Protein AF-A0AAX6I9B6-F1 (afdb_monomer_lite)

Secondary structure (DSSP, 8-state):
-----S-SS-TTTS---HHHHHHHHHHTS-TT----HHHHHHHHHHHHHHHHHHHHHHHHHHHHHHTT---GGGS---

pLDDT: mean 74.75, std 18.66, range [41.31, 96.12]

Radius of gyration: 20.92 Å; chains: 1; bounding box: 47×20×63 Å

Organism: Iris pallida (NCBI:txid29817)

InterPro domains:
  IPR003958 Transcription factor CBF/NF-Y/archaeal histone domain [PF00808] (15-67)
  IPR009072 Histone-fold [G3DSA:1.10.20.10] (6-73)
  IPR009072 Histone-fold [SSF47113] (12-70)
  IPR044255 Protein Dr1 homolog [PTHR47173] (1-76)

Sequence (78 aa):
MEPMDIVGKSKEDVSLPKATMCKIIKEMLPPDVRVARDTQDLLVECCVEFINLISSESNEVCSREERGQLPPSTSLRL

Structure (mmCIF, N/CA/C/O backbone):
data_AF-A0AAX6I9B6-F1
#
_entry.id   AF-A0AAX6I9B6-F1
#
loop_
_atom_site.group_PDB
_atom_site.id
_atom_site.type_symbol
_atom_site.label_atom_id
_atom_site.label_alt_id
_atom_site.label_comp_id
_atom_site.label_asym_id
_atom_site.label_entity_id
_atom_site.label_seq_id
_atom_site.pdbx_PDB_ins_code
_atom_site.Cartn_x
_atom_site.Cartn_y
_atom_site.Cartn_z
_atom_site.occupancy
_atom_site.B_iso_or_equiv
_atom_site.auth_seq_id
_atom_site.auth_comp_id
_atom_site.auth_asym_id
_atom_site.auth_atom_id
_atom_site.pdbx_PDB_model_num
ATOM 1 N N . MET A 1 1 ? -25.345 -1.437 10.383 1.00 44.66 1 MET A N 1
ATOM 2 C CA . MET A 1 1 ? -23.964 -1.133 10.801 1.00 44.66 1 MET A CA 1
ATOM 3 C C . MET A 1 1 ? -23.424 -0.295 9.666 1.00 44.66 1 MET A C 1
ATOM 5 O O . MET A 1 1 ? -23.088 -0.860 8.636 1.00 44.66 1 MET A O 1
ATOM 9 N N . GLU A 1 2 ? -23.546 1.026 9.769 1.00 41.31 2 GLU A N 1
ATOM 10 C C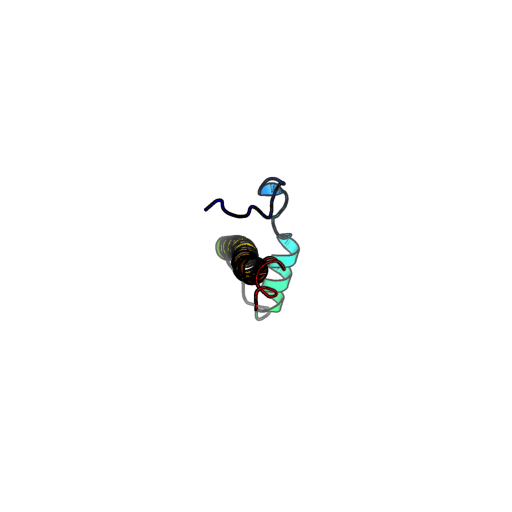A . GLU A 1 2 ? -23.063 1.916 8.710 1.00 41.31 2 GLU A CA 1
ATOM 11 C C . GLU A 1 2 ? -21.529 1.850 8.729 1.00 41.31 2 GLU A C 1
ATOM 13 O O . GLU A 1 2 ? -20.954 1.969 9.818 1.00 41.31 2 GLU A O 1
ATOM 18 N N . PRO A 1 3 ? -20.858 1.593 7.594 1.00 46.66 3 PRO A N 1
ATOM 19 C CA . PRO A 1 3 ? -19.409 1.688 7.538 1.00 46.66 3 PRO A CA 1
ATOM 20 C C . PRO A 1 3 ? -19.021 3.116 7.922 1.00 46.66 3 PRO A C 1
ATOM 22 O O . PRO A 1 3 ? -19.594 4.085 7.430 1.00 46.66 3 PRO A O 1
ATOM 25 N N . MET A 1 4 ? -18.088 3.250 8.860 1.00 51.31 4 MET A N 1
ATOM 26 C CA . MET A 1 4 ? -17.547 4.551 9.224 1.00 51.31 4 MET A CA 1
ATOM 27 C C . MET A 1 4 ? -16.684 5.025 8.052 1.00 51.31 4 MET A C 1
ATOM 29 O O . MET A 1 4 ? -15.508 4.683 7.950 1.00 51.31 4 MET A O 1
ATOM 33 N N . ASP A 1 5 ? -17.284 5.775 7.129 1.00 49.94 5 ASP A N 1
ATOM 34 C CA . ASP A 1 5 ? -16.548 6.505 6.110 1.00 49.94 5 ASP A CA 1
ATOM 35 C C . ASP A 1 5 ? -15.661 7.529 6.827 1.00 49.94 5 ASP A C 1
ATOM 37 O O . ASP A 1 5 ? -16.091 8.627 7.179 1.00 49.94 5 ASP A O 1
ATOM 41 N N . ILE A 1 6 ? -14.375 7.219 6.989 1.00 53.31 6 ILE A N 1
ATOM 42 C CA . ILE A 1 6 ? -13.345 8.231 7.300 1.00 53.31 6 ILE A CA 1
ATOM 43 C C . ILE A 1 6 ? -13.251 9.300 6.200 1.00 53.31 6 ILE A C 1
ATOM 45 O O . ILE A 1 6 ? -12.575 10.320 6.327 1.00 53.31 6 ILE A O 1
ATOM 49 N N . VAL A 1 7 ? -14.001 9.112 5.123 1.00 47.91 7 VAL A N 1
ATOM 50 C CA . VAL A 1 7 ? -13.945 9.886 3.909 1.00 47.91 7 VAL A CA 1
ATOM 51 C C . VAL A 1 7 ? -15.319 10.473 3.602 1.00 47.91 7 VAL A C 1
ATOM 53 O O . VAL A 1 7 ? -16.035 10.098 2.685 1.00 47.91 7 VAL A O 1
ATOM 56 N N . GLY A 1 8 ? -15.635 11.554 4.313 1.00 44.66 8 GLY A N 1
ATOM 57 C CA . GLY A 1 8 ? -16.539 12.598 3.814 1.00 44.66 8 GLY A CA 1
ATOM 58 C C . GLY A 1 8 ? -15.947 13.383 2.631 1.00 44.66 8 GLY A C 1
ATOM 59 O O . GLY A 1 8 ? -16.207 14.575 2.482 1.00 44.66 8 GLY A O 1
ATOM 60 N N . LYS A 1 9 ? -15.088 12.760 1.820 1.00 43.31 9 LYS A N 1
ATOM 61 C CA . LYS A 1 9 ? -14.396 13.390 0.703 1.00 43.31 9 LYS A CA 1
ATOM 62 C C . LYS A 1 9 ? -14.046 12.300 -0.295 1.00 43.31 9 LYS A C 1
ATOM 64 O O . LYS A 1 9 ? -13.121 11.549 -0.032 1.00 43.31 9 LYS A O 1
ATOM 69 N N . SER A 1 10 ? -14.892 12.165 -1.319 1.00 46.62 10 SER A N 1
ATOM 70 C CA . SER A 1 10 ? -14.713 11.435 -2.586 1.00 46.62 10 SER A CA 1
ATOM 71 C C . SER A 1 10 ? -13.498 10.499 -2.625 1.00 46.62 10 SER A C 1
ATOM 73 O O . SER A 1 10 ? -12.382 10.958 -2.459 1.00 46.62 10 SER A O 1
ATOM 75 N N . LYS A 1 11 ? -13.667 9.208 -2.947 1.00 52.22 11 LYS A N 1
ATOM 76 C CA . LYS A 1 11 ? -12.570 8.213 -3.102 1.00 52.22 11 LYS A CA 1
ATOM 77 C C . LYS A 1 11 ? -11.345 8.701 -3.913 1.00 52.22 11 LYS A C 1
ATOM 79 O O . LYS A 1 11 ? -10.261 8.143 -3.800 1.00 52.22 11 LYS A O 1
ATOM 84 N N . GLU A 1 12 ? -11.526 9.744 -4.712 1.00 51.44 12 GLU A N 1
ATOM 85 C CA . GLU A 1 12 ? -10.520 10.467 -5.490 1.00 51.44 12 GLU A CA 1
ATOM 86 C C . GLU A 1 12 ? -9.559 11.326 -4.627 1.00 51.44 12 GLU A C 1
ATOM 88 O O . GLU A 1 12 ? -8.391 11.476 -4.979 1.00 51.44 12 GLU A O 1
ATOM 93 N N . ASP A 1 13 ? -10.003 11.827 -3.470 1.00 53.84 13 ASP A N 1
ATOM 94 C CA . ASP A 1 13 ? -9.253 12.693 -2.548 1.00 53.84 13 ASP A CA 1
ATOM 95 C C . ASP A 1 13 ? -8.382 11.928 -1.533 1.00 53.84 13 ASP A C 1
ATOM 97 O O . ASP A 1 13 ? -7.457 12.507 -0.963 1.00 53.84 13 ASP A O 1
ATOM 101 N N . VAL A 1 14 ? -8.643 10.634 -1.302 1.00 58.78 14 VAL A N 1
ATOM 102 C CA . VAL A 1 14 ? -7.913 9.795 -0.322 1.00 58.78 14 VAL A CA 1
ATOM 103 C C . VAL A 1 14 ? -7.259 8.604 -1.012 1.00 58.78 14 VAL A C 1
ATOM 105 O O . VAL A 1 14 ? -7.299 7.464 -0.562 1.00 58.78 14 VAL A O 1
ATOM 108 N N . SER A 1 15 ? -6.622 8.873 -2.149 1.00 64.69 15 SER A N 1
ATOM 109 C CA . SER A 1 15 ? -5.639 7.947 -2.701 1.00 64.69 15 SER A CA 1
ATOM 110 C C . SER A 1 15 ? -4.251 8.336 -2.199 1.00 64.69 15 SER A C 1
ATOM 112 O O . SER A 1 15 ? -3.858 9.505 -2.222 1.00 64.69 15 SER A O 1
ATOM 114 N N . LEU A 1 16 ? -3.491 7.353 -1.711 1.00 78.31 16 LEU A N 1
ATOM 115 C CA . LEU A 1 16 ? -2.093 7.580 -1.360 1.00 78.31 16 LEU A CA 1
ATOM 116 C C . LEU A 1 16 ? -1.330 8.047 -2.612 1.00 78.31 16 LEU A C 1
ATOM 118 O O . LEU A 1 16 ? -1.553 7.501 -3.698 1.00 78.31 16 LEU A O 1
ATOM 122 N N . PRO A 1 17 ? -0.403 9.019 -2.503 1.00 85.06 17 PRO A N 1
ATOM 123 C CA . PRO A 1 17 ? 0.340 9.494 -3.662 1.00 85.06 17 PRO A CA 1
ATOM 124 C C . PRO A 1 17 ? 1.097 8.343 -4.342 1.00 85.06 17 PRO A C 1
ATOM 126 O O . PRO A 1 17 ? 2.059 7.807 -3.783 1.00 85.06 17 PRO A O 1
ATOM 129 N N . LYS A 1 18 ? 0.693 7.981 -5.571 1.00 83.00 18 LYS A N 1
ATOM 130 C CA . LYS A 1 18 ? 1.261 6.833 -6.307 1.00 83.00 18 LYS A CA 1
ATOM 131 C C . LYS A 1 18 ? 2.787 6.883 -6.389 1.00 83.00 18 LYS A C 1
ATOM 133 O O . LYS A 1 18 ? 3.444 5.873 -6.176 1.00 83.00 18 LYS A O 1
ATOM 138 N N . ALA A 1 19 ? 3.363 8.062 -6.628 1.00 88.62 19 ALA A N 1
ATOM 139 C CA . ALA A 1 19 ? 4.813 8.239 -6.709 1.00 88.62 19 ALA A CA 1
ATOM 140 C C . ALA A 1 19 ? 5.539 7.867 -5.403 1.00 88.62 19 ALA A C 1
ATOM 142 O O . ALA A 1 19 ? 6.575 7.200 -5.442 1.00 88.62 19 ALA A O 1
ATOM 143 N N . THR A 1 20 ? 4.980 8.256 -4.254 1.00 90.62 20 THR A N 1
ATOM 144 C CA . THR A 1 20 ? 5.521 7.902 -2.936 1.00 90.62 20 THR A CA 1
ATOM 145 C C . THR A 1 20 ? 5.451 6.396 -2.724 1.00 90.62 20 THR A C 1
ATOM 147 O O . THR A 1 20 ? 6.423 5.794 -2.273 1.00 90.62 20 THR A O 1
ATOM 150 N N . MET A 1 21 ? 4.347 5.768 -3.137 1.00 90.50 21 MET A N 1
ATOM 151 C CA . MET A 1 21 ? 4.188 4.322 -3.015 1.00 90.50 21 MET A CA 1
ATOM 152 C C . MET A 1 21 ? 5.152 3.550 -3.906 1.00 90.50 21 MET A C 1
ATOM 154 O O . MET A 1 21 ? 5.844 2.659 -3.423 1.00 90.50 21 MET A O 1
ATOM 158 N N . CYS A 1 22 ? 5.304 3.951 -5.169 1.00 89.88 22 CYS A N 1
ATOM 159 C CA . CYS A 1 22 ? 6.307 3.378 -6.063 1.00 89.88 22 CYS A CA 1
ATOM 160 C C . CYS A 1 22 ? 7.725 3.493 -5.489 1.00 89.88 22 CYS A C 1
ATOM 162 O O . CYS A 1 22 ? 8.527 2.576 -5.664 1.00 89.88 22 CYS A O 1
ATOM 164 N N . LYS A 1 23 ? 8.051 4.616 -4.834 1.00 92.31 23 LYS A N 1
ATOM 165 C CA . LYS A 1 23 ? 9.368 4.827 -4.227 1.00 92.31 23 LYS A CA 1
ATOM 166 C C . LYS A 1 23 ? 9.601 3.857 -3.069 1.00 92.31 23 LYS A C 1
ATOM 168 O O . LYS A 1 23 ? 10.594 3.141 -3.101 1.00 92.31 23 LYS A O 1
ATOM 173 N N . ILE A 1 24 ? 8.656 3.773 -2.132 1.00 93.69 24 ILE A N 1
ATOM 174 C CA . ILE A 1 24 ? 8.740 2.864 -0.980 1.00 93.69 24 ILE A CA 1
ATOM 175 C C . ILE A 1 24 ? 8.836 1.407 -1.448 1.00 93.69 24 ILE A C 1
ATOM 177 O O . ILE A 1 24 ? 9.708 0.675 -0.997 1.00 93.69 24 ILE A O 1
ATOM 181 N N . ILE A 1 25 ? 8.003 0.991 -2.410 1.00 93.12 25 ILE A N 1
ATOM 182 C CA . ILE A 1 25 ? 8.040 -0.373 -2.960 1.00 93.12 25 ILE A CA 1
ATOM 183 C C . ILE A 1 25 ? 9.426 -0.692 -3.537 1.00 93.12 25 ILE A C 1
ATOM 185 O O . ILE A 1 25 ? 9.951 -1.773 -3.296 1.00 93.12 25 ILE A O 1
ATOM 189 N N . LYS A 1 26 ? 10.040 0.239 -4.277 1.00 91.75 26 LYS A N 1
ATOM 190 C CA . LYS A 1 26 ? 11.387 0.046 -4.838 1.00 91.75 26 LYS A CA 1
ATOM 191 C C . LYS A 1 26 ? 12.480 0.015 -3.775 1.00 91.75 26 LYS A C 1
ATOM 193 O O . LYS A 1 26 ? 13.422 -0.746 -3.931 1.00 91.75 26 LYS A O 1
ATOM 198 N N . GLU A 1 27 ? 12.365 0.818 -2.719 1.00 95.31 27 GLU A N 1
ATOM 199 C CA . GLU A 1 27 ? 13.316 0.811 -1.597 1.00 95.31 27 GLU A CA 1
ATOM 200 C C . GLU A 1 27 ? 13.291 -0.517 -0.825 1.00 95.31 27 GLU A C 1
ATOM 202 O O . GLU A 1 27 ? 14.305 -0.918 -0.262 1.00 95.31 27 GLU A O 1
ATOM 207 N N . MET A 1 28 ? 12.163 -1.234 -0.852 1.00 94.62 28 MET A N 1
ATOM 208 C CA . MET A 1 28 ? 12.009 -2.556 -0.235 1.00 94.62 28 MET A CA 1
ATOM 209 C C . MET A 1 28 ? 12.505 -3.713 -1.117 1.00 94.62 28 MET A C 1
ATOM 211 O O . MET A 1 28 ? 12.438 -4.871 -0.702 1.00 94.62 28 MET A O 1
ATOM 215 N N . LEU A 1 29 ? 12.979 -3.432 -2.334 1.00 93.81 29 LEU A N 1
ATOM 216 C CA . LEU A 1 29 ? 13.376 -4.439 -3.314 1.00 93.81 29 LEU A CA 1
ATOM 217 C C . LEU A 1 29 ? 14.842 -4.273 -3.739 1.00 93.81 29 LEU A C 1
ATOM 219 O O . LEU A 1 29 ? 15.389 -3.172 -3.698 1.00 93.81 29 LEU A O 1
ATOM 223 N N . PRO A 1 30 ? 15.496 -5.355 -4.199 1.00 96.12 30 PRO A N 1
ATOM 224 C CA . PRO A 1 30 ? 16.805 -5.253 -4.832 1.00 96.12 30 PRO A CA 1
ATOM 225 C C . PRO A 1 30 ? 16.770 -4.348 -6.083 1.00 96.12 30 PRO A C 1
ATOM 227 O O . PRO A 1 30 ? 15.745 -4.292 -6.767 1.00 96.12 30 PRO A O 1
ATOM 230 N N . PRO A 1 31 ? 17.892 -3.693 -6.442 1.00 91.06 31 PRO A N 1
ATOM 231 C CA . PRO A 1 31 ? 17.942 -2.661 -7.487 1.00 91.06 31 PRO A CA 1
ATOM 232 C C . PRO A 1 31 ? 17.506 -3.134 -8.884 1.00 91.06 31 PRO A C 1
ATOM 234 O O . PRO A 1 31 ? 17.000 -2.333 -9.670 1.00 91.06 31 PRO A O 1
ATOM 237 N N . ASP A 1 32 ? 17.654 -4.425 -9.185 1.00 92.81 32 ASP A N 1
ATOM 238 C CA . ASP A 1 32 ? 17.333 -5.003 -10.496 1.00 92.81 32 ASP A CA 1
ATOM 239 C C . ASP A 1 32 ? 15.923 -5.610 -10.578 1.00 92.81 32 ASP A C 1
ATOM 241 O O . ASP A 1 32 ? 15.517 -6.134 -11.619 1.00 92.81 32 ASP A O 1
ATOM 245 N N . VAL A 1 33 ? 15.147 -5.541 -9.493 1.00 95.56 33 VAL A N 1
ATOM 246 C CA . VAL A 1 33 ? 13.799 -6.111 -9.441 1.00 95.56 33 VAL A CA 1
ATOM 247 C C . VAL A 1 33 ? 12.772 -5.091 -9.918 1.00 95.56 33 VAL A C 1
ATOM 249 O O . VAL A 1 33 ? 12.723 -3.941 -9.481 1.00 95.56 33 VAL A O 1
ATOM 252 N N . ARG A 1 34 ? 11.902 -5.535 -10.827 1.00 92.94 34 ARG A N 1
ATOM 253 C CA . ARG A 1 34 ? 10.765 -4.754 -11.318 1.00 92.94 34 ARG A CA 1
ATOM 254 C C . ARG A 1 34 ? 9.467 -5.323 -10.769 1.00 92.94 34 ARG A C 1
ATOM 256 O O . ARG A 1 34 ? 9.304 -6.534 -10.682 1.00 92.94 34 ARG A O 1
ATOM 263 N N . VAL A 1 35 ? 8.530 -4.432 -10.466 1.00 93.25 35 VAL A N 1
ATOM 264 C CA . VAL A 1 35 ? 7.181 -4.782 -10.013 1.00 93.25 35 VAL A CA 1
ATOM 265 C C . VAL A 1 35 ? 6.194 -4.434 -11.115 1.00 93.25 35 VAL A C 1
ATOM 267 O O . VAL A 1 35 ? 6.259 -3.336 -11.678 1.00 93.25 35 VAL A O 1
ATOM 270 N N . ALA A 1 36 ? 5.281 -5.354 -11.424 1.00 95.31 36 ALA A N 1
ATOM 271 C CA . ALA A 1 36 ? 4.208 -5.104 -12.379 1.00 95.31 36 ALA A CA 1
ATOM 272 C C . ALA A 1 36 ? 3.341 -3.917 -11.928 1.00 95.31 36 ALA A C 1
ATOM 274 O O . ALA A 1 36 ? 3.190 -3.663 -10.732 1.00 95.31 36 ALA A O 1
ATOM 275 N N . ARG A 1 37 ? 2.779 -3.174 -12.887 1.00 91.31 37 ARG A N 1
ATOM 276 C CA . ARG A 1 37 ? 1.918 -2.023 -12.580 1.00 91.31 37 ARG A CA 1
ATOM 277 C C . ARG A 1 37 ? 0.696 -2.457 -11.771 1.00 91.31 37 ARG A C 1
ATOM 279 O O . ARG A 1 37 ? 0.441 -1.867 -10.732 1.00 91.31 37 ARG A O 1
ATOM 286 N N . ASP A 1 38 ? 0.056 -3.544 -12.183 1.00 94.31 38 ASP A N 1
ATOM 287 C CA . ASP A 1 38 ? -1.141 -4.080 -11.530 1.00 94.31 38 ASP A CA 1
ATOM 288 C C . ASP A 1 38 ? -0.878 -4.447 -10.063 1.00 94.31 38 ASP A C 1
ATOM 290 O O . ASP A 1 38 ? -1.714 -4.213 -9.200 1.00 94.31 38 ASP A O 1
ATOM 294 N N . THR A 1 39 ? 0.322 -4.943 -9.744 1.00 93.50 39 THR A N 1
ATOM 295 C CA . THR A 1 39 ? 0.725 -5.198 -8.355 1.00 93.50 39 THR A CA 1
ATOM 296 C C . THR A 1 39 ? 0.885 -3.903 -7.562 1.00 93.50 39 THR A C 1
ATOM 298 O O . THR A 1 39 ? 0.514 -3.855 -6.396 1.00 93.50 39 THR A O 1
ATOM 301 N N . GLN A 1 40 ? 1.434 -2.847 -8.168 1.00 92.00 40 GLN A N 1
ATOM 302 C CA . GLN A 1 40 ? 1.557 -1.547 -7.501 1.00 92.00 40 GLN A CA 1
ATOM 303 C C . GLN A 1 40 ? 0.183 -0.924 -7.244 1.00 92.00 40 GLN A C 1
ATOM 305 O O . GLN A 1 40 ? -0.031 -0.385 -6.163 1.00 92.00 40 GLN A O 1
ATOM 310 N N . ASP A 1 41 ? -0.741 -1.025 -8.202 1.00 90.75 41 ASP A N 1
ATOM 311 C CA . ASP A 1 41 ? -2.111 -0.537 -8.036 1.00 90.75 41 ASP A CA 1
ATOM 312 C C . ASP A 1 41 ? -2.855 -1.341 -6.952 1.00 90.75 41 ASP A C 1
ATOM 314 O O . ASP A 1 41 ? -3.436 -0.735 -6.053 1.00 90.75 41 ASP A O 1
ATOM 318 N N . LEU A 1 42 ? -2.718 -2.674 -6.936 1.00 92.44 42 LEU A N 1
ATOM 319 C CA . LEU A 1 42 ? -3.283 -3.526 -5.881 1.00 92.44 42 LEU A CA 1
ATOM 320 C C . LEU A 1 42 ? -2.743 -3.162 -4.491 1.00 92.44 42 LEU A C 1
ATOM 322 O O . LEU A 1 42 ? -3.499 -3.102 -3.528 1.00 92.44 42 LEU A O 1
ATOM 326 N N . LEU A 1 43 ? -1.441 -2.885 -4.368 1.00 91.88 43 LEU A N 1
ATOM 327 C CA . LEU A 1 43 ? -0.849 -2.474 -3.092 1.00 91.88 43 LEU A CA 1
ATOM 328 C C . LEU A 1 43 ? -1.430 -1.148 -2.588 1.00 91.88 43 LEU A C 1
ATOM 330 O O . LEU A 1 43 ? -1.639 -1.001 -1.386 1.00 91.88 43 LEU A O 1
ATOM 334 N N . VAL A 1 44 ? -1.723 -0.201 -3.485 1.00 88.25 44 VAL A N 1
ATOM 335 C CA . VAL A 1 44 ? -2.376 1.063 -3.112 1.00 88.25 44 VAL A CA 1
ATOM 336 C C . VAL A 1 44 ? -3.787 0.805 -2.583 1.00 88.25 44 VAL A C 1
ATOM 338 O O . VAL A 1 44 ? -4.138 1.341 -1.533 1.00 88.25 44 VAL A O 1
ATOM 341 N N . GLU A 1 45 ? -4.570 -0.041 -3.256 1.00 88.94 45 GLU A N 1
ATOM 342 C CA . GLU A 1 45 ? -5.908 -0.437 -2.791 1.00 88.94 45 GLU A CA 1
ATOM 343 C C . GLU A 1 45 ? -5.845 -1.141 -1.429 1.00 88.94 45 GLU A C 1
ATOM 345 O O . GLU A 1 45 ? -6.598 -0.798 -0.517 1.00 88.94 45 GLU A O 1
ATOM 350 N N . CYS A 1 46 ? -4.887 -2.054 -1.240 1.00 91.00 46 CYS A N 1
ATOM 351 C CA . CYS A 1 46 ? -4.668 -2.725 0.039 1.00 91.00 46 CYS A CA 1
ATOM 352 C C . CYS A 1 46 ? -4.306 -1.749 1.163 1.00 91.00 46 CYS A C 1
ATOM 354 O O . CYS A 1 46 ? -4.765 -1.929 2.286 1.00 91.00 46 CYS A O 1
ATOM 356 N N . CYS A 1 47 ? -3.492 -0.723 0.901 1.00 90.19 47 CYS A N 1
ATOM 357 C CA . CYS A 1 47 ? -3.142 0.266 1.919 1.00 90.19 47 CYS A CA 1
ATOM 358 C C . CYS A 1 47 ? -4.345 1.116 2.346 1.00 90.19 47 CYS A C 1
ATOM 360 O O . CYS A 1 47 ? -4.465 1.438 3.527 1.00 90.19 47 CYS A O 1
ATOM 362 N N . VAL A 1 48 ? -5.236 1.462 1.414 1.00 85.88 48 VAL A N 1
ATOM 363 C CA . VAL A 1 48 ? -6.486 2.168 1.738 1.00 85.88 48 VAL A CA 1
ATOM 364 C C . VAL A 1 48 ? -7.373 1.287 2.613 1.00 85.88 48 VAL A C 1
ATOM 366 O O . VAL A 1 48 ? -7.826 1.726 3.669 1.00 85.88 48 VAL A O 1
ATOM 369 N N . GLU A 1 49 ? -7.553 0.025 2.228 1.00 87.56 49 GLU A N 1
ATOM 370 C CA . GLU A 1 49 ? -8.361 -0.916 3.005 1.00 87.56 49 GLU A CA 1
ATOM 371 C C . GLU A 1 49 ? -7.753 -1.198 4.383 1.00 87.56 49 GLU A C 1
ATOM 373 O O . GLU A 1 49 ? -8.467 -1.284 5.376 1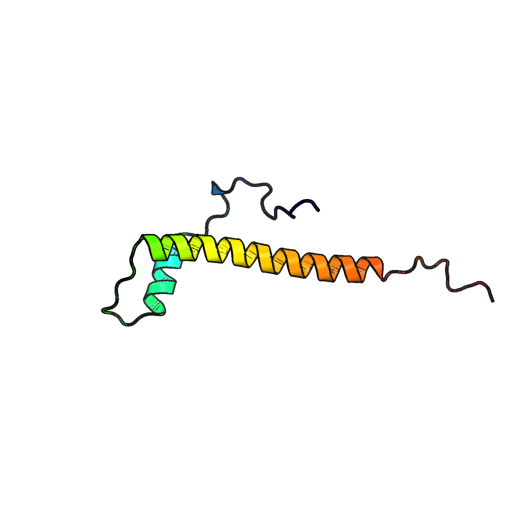.00 87.56 49 GLU A O 1
ATOM 378 N N . PHE A 1 50 ? -6.424 -1.265 4.477 1.00 89.81 50 PHE A N 1
ATOM 379 C CA . PHE A 1 50 ? -5.722 -1.418 5.746 1.00 89.81 50 PHE A CA 1
ATOM 380 C C . PHE A 1 50 ? -6.000 -0.251 6.699 1.00 89.81 50 PHE A C 1
ATOM 382 O O . PHE A 1 50 ? -6.273 -0.478 7.876 1.00 89.81 50 PHE A O 1
ATOM 389 N N . ILE A 1 51 ? -5.976 0.991 6.204 1.00 87.88 51 ILE A N 1
ATOM 390 C CA . ILE A 1 51 ? -6.319 2.171 7.012 1.00 87.88 51 ILE A CA 1
ATOM 391 C C . ILE A 1 51 ? -7.766 2.061 7.505 1.00 87.88 51 ILE A C 1
ATOM 393 O O . ILE A 1 51 ? -8.012 2.224 8.699 1.00 87.88 51 ILE A O 1
ATOM 397 N N . ASN A 1 52 ? -8.703 1.718 6.615 1.00 85.88 52 ASN A N 1
ATOM 398 C CA . ASN A 1 52 ? -10.114 1.553 6.970 1.00 85.88 52 ASN A CA 1
ATOM 399 C C . ASN A 1 52 ? -10.319 0.464 8.029 1.00 85.88 52 ASN A C 1
ATOM 401 O O . ASN A 1 52 ? -11.057 0.675 8.991 1.00 85.88 52 ASN A O 1
ATOM 405 N N . LEU A 1 53 ? -9.634 -0.672 7.889 1.00 87.38 53 LEU A N 1
ATOM 406 C CA . LEU A 1 53 ? -9.694 -1.775 8.842 1.00 87.38 53 LEU A CA 1
ATOM 407 C C . LEU A 1 53 ? -9.221 -1.332 10.230 1.00 87.38 53 LEU A C 1
ATOM 409 O O . LEU A 1 53 ? -9.957 -1.472 11.202 1.00 87.38 53 LEU A O 1
ATOM 413 N N . ILE A 1 54 ? -8.022 -0.747 10.325 1.00 88.88 54 ILE A N 1
ATOM 414 C CA . ILE A 1 54 ? -7.456 -0.288 11.604 1.00 88.88 54 ILE A CA 1
ATOM 415 C C . ILE A 1 54 ? -8.369 0.738 12.274 1.00 88.88 54 ILE A C 1
ATOM 417 O O . ILE A 1 54 ? -8.571 0.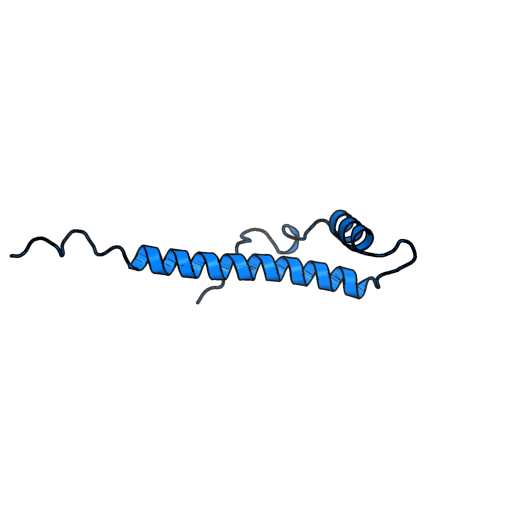707 13.491 1.00 88.88 54 ILE A O 1
ATOM 421 N N . SER A 1 55 ? -8.937 1.647 11.492 1.00 87.44 55 SER A N 1
ATOM 422 C CA . SER A 1 55 ? -9.872 2.633 12.006 1.00 87.44 55 SER A CA 1
ATOM 423 C C . SER A 1 55 ? -11.195 2.038 12.477 1.00 87.44 55 SER A C 1
ATOM 425 O O . SER A 1 55 ? -11.696 2.462 13.517 1.00 87.44 55 SER A O 1
ATOM 427 N N . SER A 1 56 ? -11.733 1.045 11.765 1.00 83.94 56 SER A N 1
ATOM 428 C CA . SER A 1 56 ? -12.931 0.315 12.189 1.00 83.94 56 SER A CA 1
ATOM 429 C C . SER A 1 56 ? -12.700 -0.377 13.532 1.00 83.94 56 SER A C 1
ATOM 431 O O . SER A 1 56 ? -13.463 -0.157 14.472 1.00 83.94 56 SER A O 1
ATOM 433 N N . GLU A 1 57 ? -11.599 -1.123 13.664 1.00 87.88 57 GLU A N 1
ATOM 434 C CA . GLU A 1 57 ? -11.227 -1.810 14.909 1.00 87.88 57 GLU A CA 1
ATOM 435 C C . GLU A 1 57 ? -11.036 -0.820 16.070 1.00 87.88 57 GLU A C 1
ATOM 437 O O . GLU A 1 57 ? -11.536 -1.029 17.176 1.00 87.88 57 GLU A O 1
ATOM 442 N N . SER A 1 58 ? -10.368 0.310 15.814 1.00 85.88 58 SER A N 1
ATOM 443 C CA . SER A 1 58 ? -10.163 1.360 16.824 1.00 85.88 58 SER A CA 1
ATOM 444 C C . SER A 1 58 ? -11.488 1.959 17.299 1.00 85.88 58 SER A C 1
ATOM 446 O O . SER A 1 58 ? -11.681 2.194 18.495 1.00 85.88 58 SER A O 1
ATOM 448 N N . ASN A 1 59 ? -12.424 2.183 16.374 1.00 78.75 59 ASN A N 1
ATOM 449 C CA . ASN A 1 59 ? -13.744 2.696 16.707 1.00 78.75 59 ASN A CA 1
ATOM 450 C C . ASN A 1 59 ? -14.583 1.677 17.492 1.00 78.75 59 ASN A C 1
ATOM 452 O O . ASN A 1 59 ? -15.319 2.067 18.400 1.00 78.75 59 ASN A O 1
ATOM 456 N N . GLU A 1 60 ? -14.466 0.381 17.197 1.00 81.06 60 GLU A N 1
ATOM 457 C CA . GLU A 1 60 ? -15.125 -0.669 17.979 1.00 81.06 60 GLU A CA 1
ATOM 458 C C . GLU A 1 60 ? -14.628 -0.718 19.423 1.00 81.06 60 GLU A C 1
ATOM 460 O O . GLU A 1 60 ? -15.443 -0.850 20.340 1.00 81.06 60 GLU A O 1
ATOM 465 N N . VAL A 1 61 ? -13.318 -0.585 19.642 1.00 80.31 61 VAL A N 1
ATOM 466 C CA . VAL A 1 61 ? -12.731 -0.528 20.990 1.00 80.31 61 VAL A CA 1
ATOM 467 C C . VAL A 1 61 ? -13.228 0.709 21.740 1.00 80.31 61 VAL A C 1
ATOM 469 O O . VAL A 1 61 ? -13.767 0.572 22.838 1.00 80.31 61 VAL A O 1
ATOM 472 N N . CYS A 1 62 ? -13.153 1.889 21.119 1.00 71.31 62 CYS A N 1
ATOM 473 C CA . CYS A 1 62 ? -13.625 3.142 21.715 1.00 71.31 62 CYS A CA 1
ATOM 474 C C . CYS A 1 62 ? -15.126 3.089 22.056 1.00 71.31 62 CYS A C 1
ATOM 476 O O . CYS A 1 62 ? -15.536 3.384 23.177 1.00 71.31 62 CYS A O 1
ATOM 478 N N . SER A 1 63 ? -15.953 2.592 21.130 1.00 68.38 63 SER A N 1
ATOM 479 C CA . SER A 1 63 ? -17.400 2.433 21.335 1.00 68.38 63 SER A CA 1
ATOM 480 C C . SER A 1 63 ? -17.740 1.446 22.459 1.00 68.38 63 SER A C 1
ATOM 482 O O . SER A 1 63 ? -18.796 1.554 23.087 1.00 68.38 63 SER A O 1
ATOM 484 N N . ARG A 1 64 ? -16.891 0.440 22.708 1.00 69.12 64 ARG A N 1
ATOM 485 C CA . ARG A 1 64 ? -17.055 -0.501 23.828 1.00 69.12 64 ARG A CA 1
ATOM 486 C C . ARG A 1 64 ? -16.674 0.144 25.159 1.00 69.12 64 ARG A C 1
ATOM 488 O O . ARG A 1 64 ? -17.375 -0.095 26.141 1.00 69.12 64 ARG A O 1
ATOM 495 N N . GLU A 1 65 ? -15.627 0.968 25.190 1.00 60.97 65 GLU A N 1
ATOM 496 C CA . GLU A 1 65 ? -15.228 1.723 26.386 1.00 60.97 65 GLU A CA 1
ATOM 497 C C . GLU A 1 65 ? -16.245 2.813 26.755 1.00 60.97 65 GLU A C 1
ATOM 499 O O . GLU A 1 65 ? -16.622 2.910 27.923 1.00 60.97 65 GLU A O 1
ATOM 504 N N . GLU A 1 66 ? -16.790 3.556 25.786 1.00 56.28 66 GLU A N 1
ATOM 505 C CA . GLU A 1 66 ? -17.840 4.558 26.045 1.00 56.28 66 GLU A CA 1
ATOM 506 C C . GLU A 1 66 ? -19.123 3.934 26.616 1.00 56.28 66 GLU A C 1
ATOM 508 O O . GLU A 1 66 ? -19.762 4.506 27.500 1.00 56.28 66 GLU A O 1
ATOM 513 N N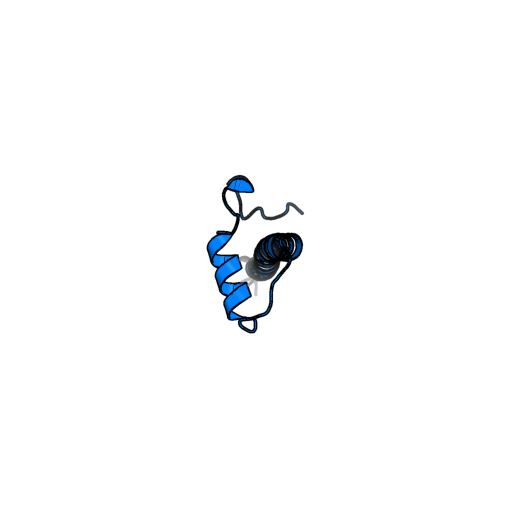 . ARG A 1 67 ? -19.489 2.719 26.184 1.00 53.88 67 ARG A N 1
ATOM 514 C CA . ARG A 1 67 ? -20.638 1.986 26.751 1.00 53.88 67 ARG A CA 1
ATOM 515 C C . ARG A 1 67 ? -20.371 1.393 28.139 1.00 53.88 67 ARG A C 1
ATOM 517 O O . ARG A 1 67 ? -21.312 0.919 28.774 1.00 53.88 67 ARG A O 1
ATOM 524 N N . GLY A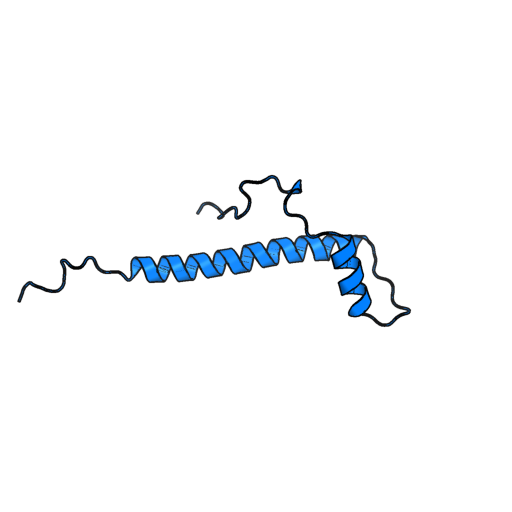 1 68 ? -19.126 1.423 28.618 1.00 50.41 68 GLY A N 1
ATOM 525 C CA . GLY A 1 68 ? -18.749 1.057 29.986 1.00 50.41 68 GLY A CA 1
ATOM 526 C C . GLY A 1 68 ? -18.987 2.169 31.013 1.00 50.41 68 GLY A C 1
ATOM 527 O O . GLY A 1 68 ? -18.915 1.914 32.218 1.00 50.41 68 GLY A O 1
ATOM 528 N N . GLN A 1 69 ? -19.304 3.394 30.579 1.00 49.34 69 GLN A N 1
ATOM 529 C CA . GLN A 1 69 ? -19.645 4.486 31.485 1.00 49.34 6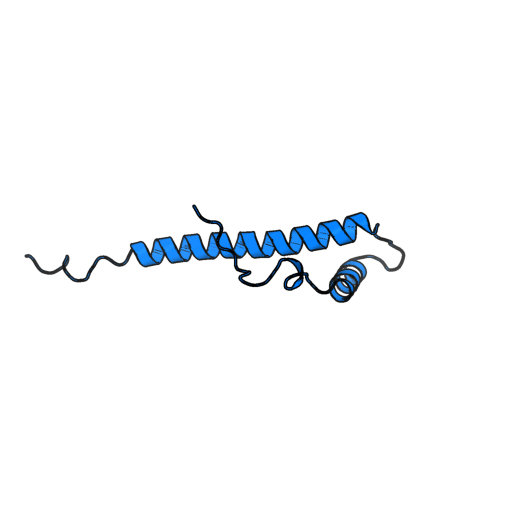9 GLN A CA 1
ATOM 530 C C . GLN A 1 69 ? -21.083 4.296 31.999 1.00 49.34 69 GLN A C 1
ATOM 532 O O . GLN A 1 69 ? -22.054 4.803 31.440 1.00 49.34 69 GLN A O 1
ATOM 537 N N . LEU A 1 70 ? -21.233 3.531 33.085 1.00 57.69 70 LEU A N 1
ATOM 538 C CA . LEU A 1 70 ? -22.454 3.545 33.891 1.00 57.69 70 LEU A CA 1
ATOM 539 C C . LEU A 1 70 ? -22.824 5.010 34.190 1.00 57.69 70 LEU A C 1
ATOM 541 O O . LEU A 1 70 ? -21.958 5.758 34.656 1.00 57.69 70 LEU A O 1
ATOM 545 N N . PRO A 1 71 ? -24.079 5.445 33.968 1.00 54.41 71 PRO A N 1
ATOM 546 C CA . PRO A 1 71 ? -24.501 6.752 34.436 1.00 54.41 71 PRO A CA 1
ATOM 547 C C . PRO A 1 71 ? -24.229 6.836 35.949 1.00 54.41 71 PRO A C 1
ATOM 549 O O . PRO A 1 71 ? -24.496 5.864 36.671 1.00 54.41 71 PRO A O 1
ATOM 552 N N . PRO A 1 72 ? -23.732 7.981 36.456 1.00 51.34 72 PRO A N 1
ATOM 553 C CA . PRO A 1 72 ? -23.341 8.155 37.861 1.00 51.34 72 PRO A CA 1
ATOM 554 C C . PRO A 1 72 ? -24.488 7.926 38.865 1.00 51.34 72 PRO A C 1
ATOM 556 O O . PRO A 1 72 ? -24.279 7.940 40.074 1.00 51.34 72 PRO A O 1
ATOM 559 N N . SER A 1 73 ? -25.707 7.678 38.386 1.00 52.56 73 SER A N 1
ATOM 560 C CA . SER A 1 73 ? -26.916 7.452 39.174 1.00 52.56 73 SER A CA 1
ATOM 561 C C . SER A 1 73 ? -27.032 6.065 39.822 1.00 52.56 73 SER A C 1
ATOM 563 O O . SER A 1 73 ? -27.991 5.846 40.557 1.00 52.56 73 SER A O 1
ATOM 565 N N . THR A 1 74 ? -26.103 5.131 39.585 1.00 53.47 74 THR A N 1
ATOM 566 C CA . THR A 1 74 ? -26.255 3.733 40.058 1.00 53.47 74 THR A CA 1
ATOM 567 C C . THR A 1 74 ? -25.454 3.394 41.328 1.00 53.47 74 THR A C 1
ATOM 569 O O . THR A 1 74 ? -25.596 2.293 41.848 1.00 53.47 74 THR A O 1
ATOM 572 N N . SER A 1 75 ? -24.672 4.327 41.890 1.00 54.19 75 SER A N 1
ATOM 573 C CA . SER A 1 75 ? -23.798 4.049 43.053 1.00 54.19 75 SER A CA 1
ATOM 574 C C . SER A 1 75 ? -24.249 4.638 44.401 1.00 54.19 75 SER A C 1
ATOM 576 O O . SER A 1 75 ? -23.507 4.533 45.370 1.00 54.19 75 SER A O 1
ATOM 578 N N . LEU A 1 76 ? -25.446 5.226 44.523 1.00 52.25 76 LEU A N 1
ATOM 579 C CA . LEU A 1 76 ? -25.957 5.735 45.811 1.00 52.25 76 LEU A CA 1
ATOM 580 C C . LEU A 1 76 ? -27.433 5.379 46.022 1.00 52.25 76 LEU A C 1
ATOM 582 O O . LEU A 1 76 ? -28.324 6.225 45.970 1.00 52.25 76 LEU A O 1
ATOM 586 N N . ARG A 1 77 ? -27.698 4.099 46.279 1.00 53.47 77 ARG A N 1
ATOM 587 C CA . ARG A 1 77 ? -28.889 3.678 47.025 1.00 53.47 77 ARG A CA 1
ATOM 588 C C . ARG A 1 77 ? -28.541 2.462 47.878 1.00 53.47 77 ARG A C 1
ATOM 590 O O . ARG A 1 77 ? -28.954 1.357 47.549 1.00 53.47 77 ARG A O 1
ATOM 597 N N . LEU A 1 78 ? -27.766 2.691 48.935 1.00 50.25 78 LEU A N 1
ATOM 598 C CA . LEU A 1 78 ? -27.680 1.869 50.144 1.00 50.25 78 LEU A CA 1
ATOM 599 C C . LEU A 1 78 ? -27.295 2.784 51.307 1.00 50.25 78 LEU A C 1
ATOM 601 O O . LEU A 1 78 ? -26.339 3.568 51.121 1.00 50.25 78 LEU A O 1
#

Foldseek 3Di:
DDQPPPDPDPPVVPFDDLVVLVVVVCVVDDVPDDDDPVVSVVVRVVVVVVVSVVVVVVVVVVVVVVVVPDPPVPPDDD